Protein AF-A0A9E3XHQ0-F1 (afdb_monomer_lite)

Structure (mmCIF, N/CA/C/O backbone):
data_AF-A0A9E3XHQ0-F1
#
_entry.id   AF-A0A9E3XHQ0-F1
#
loop_
_atom_site.group_PDB
_atom_site.id
_atom_site.type_symbol
_atom_site.label_atom_id
_atom_site.label_alt_id
_atom_site.label_comp_id
_atom_site.label_asym_id
_atom_site.label_entity_id
_atom_site.label_seq_id
_atom_site.pdbx_PDB_ins_code
_atom_site.Cartn_x
_atom_site.Cartn_y
_atom_site.Cartn_z
_atom_site.occupancy
_atom_site.B_iso_or_equiv
_atom_site.auth_seq_id
_atom_site.auth_comp_id
_atom_site.auth_asym_id
_atom_site.auth_atom_id
_atom_site.pdbx_PDB_model_num
ATOM 1 N N . ASN A 1 1 ? -18.466 -2.284 8.824 1.00 86.50 1 ASN A N 1
ATOM 2 C CA . ASN A 1 1 ? -18.463 -1.991 7.375 1.00 86.50 1 ASN A CA 1
ATOM 3 C C . ASN A 1 1 ? -17.064 -1.528 6.994 1.00 86.50 1 ASN A C 1
ATOM 5 O O . ASN A 1 1 ? -16.508 -0.742 7.757 1.00 86.50 1 ASN A O 1
ATOM 9 N N . ARG A 1 2 ? -16.482 -2.032 5.903 1.00 94.25 2 ARG A N 1
ATOM 10 C CA . ARG A 1 2 ? -15.100 -1.722 5.491 1.00 94.25 2 ARG A CA 1
ATOM 11 C C . ARG A 1 2 ? -15.077 -1.177 4.062 1.00 94.25 2 ARG A C 1
ATOM 13 O O . ARG A 1 2 ? -15.916 -1.573 3.257 1.00 94.25 2 ARG A O 1
ATOM 20 N N . LEU A 1 3 ? -14.155 -0.264 3.777 1.00 95.81 3 LEU A N 1
ATOM 21 C CA . LEU A 1 3 ? -13.882 0.273 2.448 1.00 95.81 3 LEU A CA 1
ATOM 22 C C . LEU A 1 3 ? -12.612 -0.388 1.910 1.00 95.81 3 LEU A C 1
ATOM 24 O O . LEU A 1 3 ? -11.566 -0.334 2.552 1.00 95.81 3 LEU A O 1
ATOM 28 N N . LYS A 1 4 ? -12.724 -0.983 0.723 1.00 97.12 4 LYS A N 1
ATOM 29 C CA . LYS A 1 4 ? -11.620 -1.636 0.019 1.00 97.12 4 LYS A CA 1
ATOM 30 C C . LYS A 1 4 ? -11.244 -0.815 -1.204 1.00 97.12 4 LYS A C 1
ATOM 32 O O . LYS A 1 4 ? -12.111 -0.509 -2.021 1.00 97.12 4 LYS A O 1
ATOM 37 N N . ILE A 1 5 ? -9.970 -0.472 -1.320 1.00 96.88 5 ILE A N 1
ATOM 38 C CA . ILE A 1 5 ? -9.417 0.319 -2.418 1.00 96.88 5 ILE A CA 1
ATOM 39 C C . ILE A 1 5 ? -8.340 -0.521 -3.093 1.00 96.88 5 ILE A C 1
ATOM 41 O O . ILE A 1 5 ? -7.463 -1.070 -2.429 1.00 96.88 5 ILE A O 1
ATOM 45 N N . LEU A 1 6 ? -8.417 -0.609 -4.418 1.00 97.62 6 LEU A N 1
ATOM 46 C CA . LEU A 1 6 ? -7.426 -1.273 -5.249 1.00 97.62 6 LEU A CA 1
ATOM 47 C C . LEU A 1 6 ? -6.894 -0.269 -6.265 1.00 97.62 6 LEU A C 1
ATOM 49 O O . LEU A 1 6 ? -7.670 0.302 -7.029 1.00 97.62 6 LEU A O 1
ATOM 53 N N . VAL A 1 7 ? -5.581 -0.067 -6.282 1.00 95.31 7 VAL A N 1
ATOM 54 C CA . VAL A 1 7 ? -4.902 0.770 -7.276 1.00 95.31 7 VAL A CA 1
ATOM 55 C C . VAL A 1 7 ? -3.931 -0.113 -8.038 1.00 95.31 7 VAL A C 1
ATOM 57 O O . VAL A 1 7 ? -3.110 -0.791 -7.427 1.00 95.31 7 VAL A O 1
ATOM 60 N N . SER A 1 8 ? -4.050 -0.146 -9.362 1.00 96.06 8 SER A N 1
ATOM 61 C CA . SER A 1 8 ? -3.154 -0.904 -10.239 1.00 96.06 8 SER A CA 1
ATOM 62 C C . SER A 1 8 ? -2.575 0.008 -11.305 1.00 96.06 8 SER A C 1
ATOM 64 O O . SER A 1 8 ? -3.291 0.848 -11.851 1.00 96.06 8 SER A O 1
ATOM 66 N N . ASP A 1 9 ? -1.305 -0.195 -11.617 1.00 94.00 9 ASP A N 1
ATOM 67 C CA . ASP A 1 9 ? -0.644 0.383 -12.780 1.00 94.00 9 ASP A CA 1
ATOM 68 C C . ASP A 1 9 ? -0.099 -0.724 -13.688 1.00 94.00 9 ASP A C 1
ATOM 70 O O . ASP A 1 9 ? -0.065 -1.895 -13.310 1.00 94.00 9 ASP A O 1
ATOM 74 N N . ASN A 1 10 ? 0.290 -0.343 -14.902 1.00 95.56 10 ASN A N 1
ATOM 75 C CA . ASN A 1 10 ? 0.903 -1.226 -15.888 1.00 95.56 10 ASN A CA 1
ATOM 76 C C . ASN A 1 10 ? 2.367 -0.838 -16.200 1.00 95.56 10 ASN A C 1
ATOM 78 O O . ASN A 1 10 ? 2.822 -0.953 -17.342 1.00 95.56 10 ASN A O 1
ATOM 82 N N . GLY A 1 11 ? 3.069 -0.279 -15.210 1.00 92.94 11 GLY A N 1
ATOM 83 C CA . GLY A 1 11 ? 4.448 0.182 -15.327 1.00 92.94 11 GLY A CA 1
ATOM 84 C C . GLY A 1 11 ?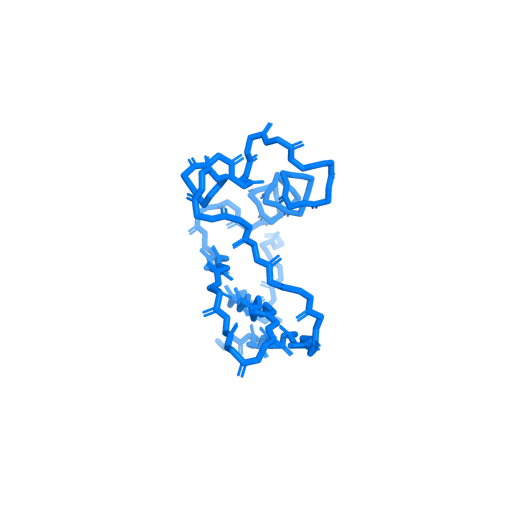 5.484 -0.940 -15.222 1.00 92.94 11 GLY A C 1
ATOM 85 O O . GLY A 1 11 ? 5.210 -2.116 -15.434 1.00 92.94 11 GLY A O 1
ATOM 86 N N . GLN A 1 12 ? 6.721 -0.576 -14.878 1.00 89.50 12 GLN A N 1
ATOM 87 C CA . GLN A 1 12 ? 7.839 -1.528 -14.812 1.00 89.50 12 GLN A CA 1
ATOM 88 C C . GLN A 1 12 ? 7.727 -2.538 -13.652 1.00 89.50 12 GLN A C 1
ATOM 90 O O . GLN A 1 12 ? 8.413 -3.559 -13.664 1.00 89.50 12 GLN A O 1
ATOM 95 N N . GLY A 1 13 ? 6.861 -2.276 -12.671 1.00 88.44 13 GLY A N 1
ATOM 96 C CA . GLY A 1 13 ? 6.801 -3.056 -11.440 1.00 88.44 13 GLY A CA 1
ATOM 97 C C . GLY A 1 13 ? 7.885 -2.658 -10.435 1.00 88.44 13 GLY A C 1
ATO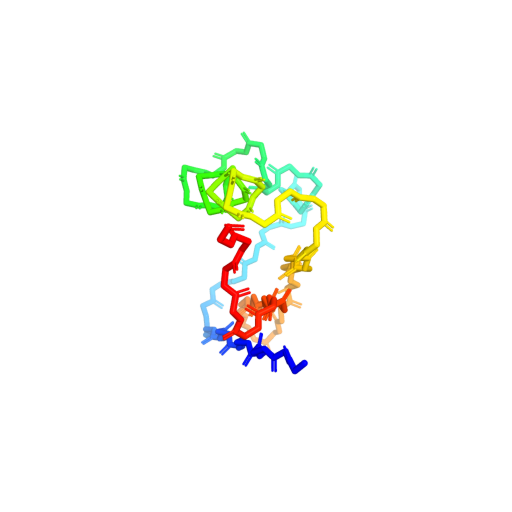M 98 O O . GLY A 1 13 ? 8.641 -1.706 -10.641 1.00 88.44 13 GLY A O 1
ATOM 99 N N . ILE A 1 14 ? 7.954 -3.395 -9.328 1.00 88.12 14 ILE A N 1
ATOM 100 C CA . ILE A 1 14 ? 8.982 -3.219 -8.291 1.00 88.12 14 ILE A CA 1
ATOM 101 C C . ILE A 1 14 ? 10.164 -4.157 -8.588 1.00 88.12 14 ILE A C 1
ATOM 103 O O . ILE A 1 14 ? 9.938 -5.355 -8.784 1.00 88.12 14 ILE A O 1
ATOM 107 N N . PRO A 1 15 ? 11.421 -3.675 -8.593 1.00 88.38 15 PRO A N 1
ATOM 108 C CA . PRO A 1 15 ? 12.588 -4.551 -8.689 1.00 88.38 15 PRO A CA 1
ATOM 109 C C . PRO A 1 15 ? 12.624 -5.571 -7.540 1.00 88.38 15 PRO A C 1
ATOM 111 O O . PRO A 1 15 ? 12.434 -5.201 -6.383 1.00 88.38 15 PRO A O 1
ATOM 114 N N . GLU A 1 16 ? 12.921 -6.847 -7.817 1.00 85.69 16 GLU A N 1
ATOM 115 C CA . GLU A 1 16 ? 12.939 -7.909 -6.787 1.00 85.69 16 GLU A CA 1
ATOM 116 C C . GLU A 1 16 ? 13.855 -7.586 -5.595 1.00 85.69 16 GLU A C 1
ATOM 118 O O . GLU A 1 16 ? 13.521 -7.882 -4.447 1.00 85.69 16 GLU A O 1
ATOM 123 N N . SER A 1 17 ? 14.979 -6.909 -5.850 1.00 86.25 17 SER A N 1
ATOM 124 C CA . SER A 1 17 ? 15.929 -6.451 -4.828 1.00 86.25 17 SER A CA 1
ATOM 125 C C . SER A 1 17 ? 15.346 -5.425 -3.848 1.00 86.25 17 SER A C 1
ATOM 127 O O . SER A 1 17 ? 15.915 -5.207 -2.776 1.00 86.25 17 SER A O 1
ATOM 129 N N . GLU A 1 18 ? 14.228 -4.789 -4.195 1.00 84.38 18 GLU A N 1
ATOM 130 C CA . GLU A 1 18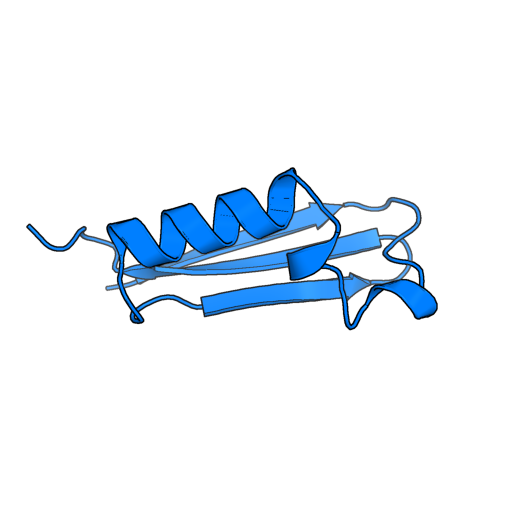 ? 13.592 -3.734 -3.410 1.00 84.38 18 GLU A CA 1
ATOM 131 C C . GLU A 1 18 ? 12.322 -4.191 -2.694 1.00 84.38 18 GLU A C 1
ATOM 133 O O . GLU A 1 18 ? 11.927 -3.531 -1.734 1.00 84.38 18 GLU A O 1
ATOM 138 N N . VAL A 1 19 ? 11.728 -5.331 -3.073 1.00 81.12 19 VAL A N 1
ATOM 139 C CA . VAL A 1 19 ? 10.442 -5.831 -2.539 1.00 81.12 19 VAL A CA 1
ATOM 140 C C . VAL A 1 19 ? 10.416 -5.863 -1.005 1.00 81.12 19 VAL A C 1
ATOM 142 O O . VAL A 1 19 ? 9.466 -5.389 -0.390 1.00 81.12 19 VAL A O 1
ATOM 145 N N . GLY A 1 20 ? 11.485 -6.339 -0.359 1.00 79.88 20 GLY A N 1
ATOM 146 C CA . GLY A 1 20 ? 11.572 -6.400 1.109 1.00 79.88 20 GLY A CA 1
ATOM 147 C C . GLY A 1 20 ? 11.770 -5.046 1.806 1.00 79.88 20 GLY A C 1
ATOM 148 O O . GLY A 1 20 ? 11.730 -4.973 3.031 1.00 79.88 20 GLY A O 1
ATOM 149 N N . GLN A 1 21 ? 12.017 -3.975 1.051 1.00 82.00 21 GLN A N 1
ATOM 150 C CA . GLN A 1 21 ? 12.350 -2.644 1.566 1.00 82.00 21 GLN A CA 1
ATOM 151 C C . GLN A 1 21 ? 11.404 -1.554 1.046 1.00 82.00 21 GLN A C 1
ATOM 153 O O .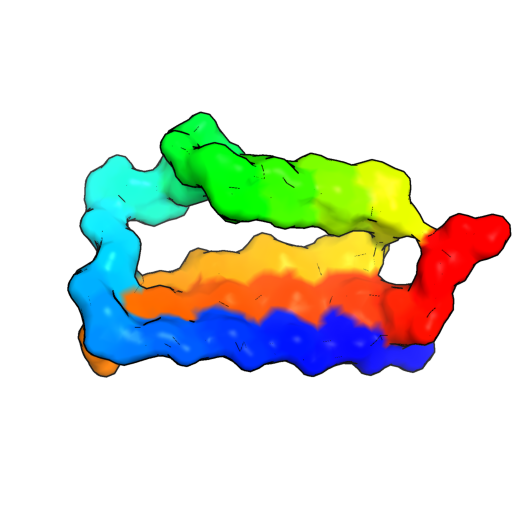 GLN A 1 21 ? 11.633 -0.376 1.319 1.00 82.00 21 GLN A O 1
ATOM 158 N N . ILE A 1 22 ? 10.330 -1.910 0.335 1.00 81.00 22 ILE A N 1
ATOM 159 C CA . ILE A 1 22 ? 9.419 -0.946 -0.306 1.00 81.00 22 ILE A CA 1
ATOM 160 C C . ILE A 1 22 ? 8.805 0.055 0.678 1.00 81.00 22 ILE A C 1
ATOM 162 O O . ILE A 1 22 ? 8.717 1.244 0.378 1.00 81.00 22 ILE A O 1
ATOM 166 N N . PHE A 1 23 ? 8.466 -0.395 1.888 1.00 77.06 23 PHE A N 1
ATOM 167 C CA . PHE A 1 23 ? 7.943 0.469 2.949 1.00 77.06 23 PHE A CA 1
ATOM 168 C C . PHE A 1 23 ? 9.029 1.276 3.673 1.00 77.06 23 PHE A C 1
ATOM 170 O O . PHE A 1 23 ? 8.703 2.203 4.404 1.00 77.06 23 PHE A O 1
ATOM 177 N N . ALA A 1 24 ? 10.309 0.950 3.472 1.00 74.69 24 ALA A N 1
ATOM 178 C CA . ALA A 1 24 ? 11.443 1.635 4.093 1.00 74.69 24 ALA A CA 1
ATOM 179 C C . ALA A 1 24 ? 12.139 2.636 3.152 1.00 74.69 24 ALA A C 1
ATOM 181 O O . ALA A 1 24 ? 12.756 3.587 3.623 1.00 74.69 24 ALA A O 1
ATOM 182 N N . LYS A 1 25 ? 12.066 2.427 1.830 1.00 66.88 25 LYS A N 1
ATOM 183 C CA . LYS A 1 25 ? 12.825 3.202 0.831 1.00 66.88 25 LYS A CA 1
ATOM 184 C C . LYS A 1 25 ? 12.012 4.242 0.059 1.00 66.88 25 LYS A C 1
ATOM 186 O O . LYS A 1 25 ? 12.602 5.154 -0.513 1.00 66.88 25 LYS A O 1
ATOM 191 N N . GLY A 1 26 ? 10.684 4.134 0.026 1.00 63.78 26 GLY A N 1
ATOM 192 C CA . GLY A 1 26 ? 9.838 5.017 -0.780 1.00 63.78 26 GLY A CA 1
ATOM 193 C C . GLY A 1 26 ? 9.131 6.091 0.041 1.00 63.78 26 GLY A C 1
ATOM 194 O O . GLY A 1 26 ? 8.337 5.756 0.912 1.00 63.78 26 GLY A O 1
ATOM 195 N N . ALA A 1 27 ? 9.312 7.371 -0.310 1.00 60.94 27 ALA A N 1
ATOM 196 C CA . ALA A 1 27 ? 8.614 8.496 0.330 1.00 60.94 27 ALA A CA 1
ATOM 197 C C . ALA A 1 27 ? 7.073 8.415 0.225 1.00 60.94 27 ALA A C 1
ATOM 199 O O . ALA A 1 27 ? 6.368 9.029 1.019 1.00 60.94 27 ALA A O 1
ATOM 200 N N . GLY A 1 28 ? 6.539 7.669 -0.752 1.00 80.44 28 GLY A N 1
ATOM 201 C CA . GLY A 1 28 ? 5.095 7.502 -0.955 1.00 80.44 28 GLY A CA 1
ATOM 202 C C . GLY A 1 28 ? 4.462 6.398 -0.101 1.00 80.44 28 GLY A C 1
ATOM 203 O O . GLY A 1 28 ? 3.461 6.642 0.578 1.00 80.44 28 GLY A O 1
ATOM 204 N N . LEU A 1 29 ? 5.037 5.188 -0.120 1.00 89.19 29 LEU A N 1
ATOM 205 C CA . LEU A 1 29 ? 4.483 4.020 0.579 1.00 89.19 29 LEU A CA 1
ATOM 206 C C . LEU A 1 29 ? 4.676 4.119 2.095 1.00 89.19 29 LEU A C 1
ATOM 208 O O . LEU A 1 29 ? 3.730 3.837 2.829 1.00 89.19 29 LEU A O 1
ATOM 212 N N . SER A 1 30 ? 5.842 4.582 2.565 1.00 89.44 30 SER A N 1
ATOM 213 C CA . SER A 1 30 ? 6.090 4.782 4.001 1.00 89.44 30 SER A CA 1
ATOM 214 C C . SER A 1 30 ? 5.126 5.815 4.592 1.00 89.44 30 SER A C 1
ATOM 216 O O . SER A 1 30 ? 4.423 5.530 5.555 1.00 89.44 30 SER A O 1
ATOM 218 N N . ASN A 1 31 ? 4.985 6.971 3.939 1.00 90.81 31 ASN A N 1
ATOM 219 C CA . ASN A 1 31 ? 4.066 8.032 4.352 1.00 90.81 31 ASN A CA 1
ATOM 220 C C . ASN A 1 31 ? 2.595 7.582 4.304 1.00 90.81 31 ASN A C 1
ATOM 222 O O . ASN A 1 31 ? 1.801 7.965 5.161 1.00 90.81 31 ASN A O 1
ATOM 226 N N . THR A 1 32 ? 2.211 6.757 3.325 1.00 92.75 32 THR A N 1
ATOM 227 C CA . THR A 1 32 ? 0.862 6.166 3.291 1.00 92.75 32 THR A CA 1
ATOM 228 C C . THR A 1 32 ? 0.647 5.225 4.474 1.00 92.75 32 THR A C 1
ATOM 230 O O . THR A 1 32 ? -0.362 5.346 5.166 1.00 92.75 32 THR A O 1
ATOM 233 N N . TYR A 1 33 ? 1.607 4.339 4.753 1.00 92.94 33 TYR A N 1
ATOM 234 C CA . TYR A 1 33 ? 1.546 3.417 5.885 1.00 92.94 33 TYR A CA 1
ATOM 235 C C . TYR A 1 33 ? 1.461 4.158 7.227 1.00 92.94 33 TYR A C 1
ATOM 237 O O . TYR A 1 33 ? 0.584 3.864 8.036 1.00 92.94 33 TYR A O 1
ATOM 245 N N . GLU A 1 34 ? 2.313 5.162 7.446 1.00 93.44 34 GLU A N 1
ATOM 246 C CA . GLU A 1 34 ? 2.306 5.985 8.660 1.00 93.44 34 GLU A CA 1
ATOM 247 C C . GLU A 1 34 ? 0.958 6.681 8.860 1.00 93.44 34 GLU A C 1
ATOM 249 O O . GLU A 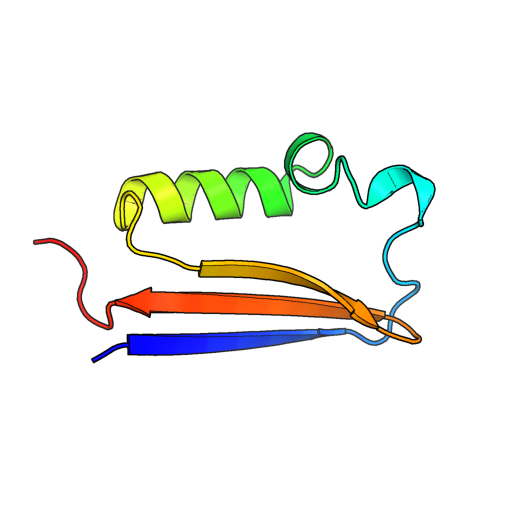1 34 ? 0.395 6.625 9.951 1.00 93.44 34 GLU A O 1
ATOM 254 N N . ARG A 1 35 ? 0.379 7.263 7.802 1.00 93.38 35 ARG A N 1
ATOM 255 C CA . ARG A 1 35 ? -0.941 7.909 7.876 1.00 93.38 35 ARG A CA 1
ATOM 256 C C . ARG A 1 35 ? -2.056 6.920 8.182 1.00 93.38 35 ARG A C 1
ATOM 258 O O . ARG A 1 35 ? -2.911 7.215 9.016 1.00 93.38 35 ARG A O 1
ATOM 265 N N . LEU A 1 36 ? -2.050 5.752 7.540 1.00 94.69 36 LEU A N 1
ATOM 266 C CA . LEU A 1 36 ? -3.015 4.693 7.834 1.00 94.69 36 LEU A CA 1
ATOM 267 C C . LEU A 1 36 ? -2.904 4.253 9.299 1.00 94.69 36 LEU A C 1
ATOM 269 O O . LEU A 1 36 ? -3.917 4.190 9.995 1.00 94.69 36 LEU A O 1
ATOM 273 N N . LYS A 1 37 ? -1.678 4.067 9.798 1.00 94.62 37 LYS A N 1
ATOM 274 C CA . LYS A 1 37 ? -1.393 3.720 11.193 1.00 94.62 37 LYS A CA 1
ATOM 275 C C . LYS A 1 37 ? -1.833 4.807 12.176 1.00 94.62 37 LYS A C 1
ATOM 277 O O . LYS A 1 37 ? -2.405 4.482 13.213 1.00 94.62 37 LYS A O 1
ATOM 282 N N . THR A 1 38 ? -1.621 6.086 11.866 1.00 94.75 38 THR A N 1
ATOM 283 C CA . THR A 1 38 ? -2.077 7.209 12.702 1.00 94.75 38 THR A CA 1
ATOM 284 C C . THR A 1 38 ? -3.601 7.278 12.791 1.00 94.75 38 THR A C 1
ATOM 286 O O . THR A 1 38 ? -4.134 7.511 13.872 1.00 94.75 38 THR A O 1
ATOM 289 N N . VAL A 1 39 ? -4.312 7.076 11.677 1.00 93.81 39 VAL A N 1
ATOM 290 C CA . VAL A 1 39 ? -5.776 7.240 11.621 1.00 93.81 39 VAL A CA 1
ATOM 291 C C . VAL A 1 39 ? -6.520 6.002 12.130 1.00 93.81 39 VAL A C 1
ATOM 293 O O . VAL A 1 39 ? -7.525 6.128 12.830 1.00 93.81 39 VAL A O 1
ATOM 296 N N . TYR A 1 40 ? -6.046 4.803 11.787 1.00 94.19 40 TYR A N 1
AT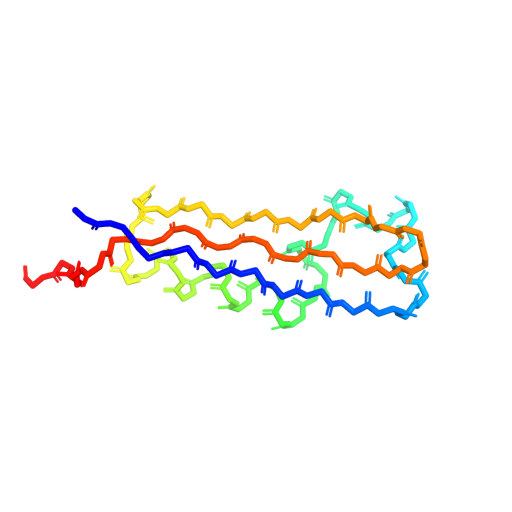OM 297 C CA . TYR A 1 40 ? -6.762 3.548 12.036 1.00 94.19 40 TYR A CA 1
ATOM 298 C C . TYR A 1 40 ? -6.098 2.661 13.100 1.00 94.19 40 TYR A C 1
ATOM 300 O O . TYR A 1 40 ? -6.674 1.650 13.513 1.00 94.19 40 TYR A O 1
ATOM 308 N N . GLY A 1 41 ? -4.922 3.035 13.612 1.00 94.62 41 GLY A N 1
ATOM 309 C CA . GLY A 1 41 ? -4.139 2.165 14.486 1.00 94.62 41 GLY A CA 1
ATOM 310 C C . GLY A 1 41 ? -3.725 0.904 13.732 1.00 94.62 41 GLY A C 1
ATOM 311 O O . GLY A 1 41 ? -3.227 0.987 12.619 1.00 94.62 41 GLY A O 1
ATOM 312 N N . ASP A 1 42 ? -3.940 -0.266 14.325 1.00 95.31 42 ASP A N 1
ATOM 313 C CA . ASP A 1 42 ? -3.723 -1.565 13.666 1.00 95.31 42 ASP A CA 1
ATOM 314 C C . ASP A 1 42 ? -4.927 -2.052 12.844 1.00 95.31 42 ASP A C 1
ATOM 316 O O . ASP A 1 42 ? -4.885 -3.133 12.268 1.00 95.31 42 ASP A O 1
ATOM 320 N N . ASP A 1 43 ? -6.019 -1.282 12.784 1.00 95.94 43 ASP A N 1
ATOM 321 C CA . ASP A 1 43 ? -7.242 -1.687 12.084 1.00 95.94 43 ASP A CA 1
ATOM 322 C C . ASP A 1 43 ? -7.211 -1.283 10.601 1.00 95.94 43 ASP A C 1
ATOM 324 O O . ASP A 1 43 ? -8.110 -0.610 10.105 1.00 95.94 43 ASP A O 1
ATOM 328 N N . PHE A 1 44 ? -6.162 -1.669 9.877 1.00 96.25 44 PHE A N 1
ATOM 329 C CA . PHE A 1 44 ? -6.087 -1.525 8.423 1.00 96.25 44 PHE A CA 1
ATOM 330 C C . PHE A 1 44 ? -5.247 -2.639 7.793 1.00 96.25 44 PHE A C 1
ATOM 332 O O . PHE A 1 44 ? -4.397 -3.237 8.445 1.00 96.25 44 PHE A O 1
ATOM 339 N N . ILE A 1 45 ? -5.473 -2.890 6.505 1.00 96.56 45 ILE A N 1
ATOM 340 C CA . ILE A 1 45 ? -4.583 -3.699 5.666 1.00 96.56 45 ILE A CA 1
ATOM 341 C C . ILE A 1 45 ? -3.998 -2.771 4.607 1.00 96.56 45 ILE A C 1
ATOM 343 O O . ILE A 1 45 ? -4.736 -1.985 4.010 1.00 96.56 45 ILE A O 1
ATOM 347 N N . PHE A 1 46 ? -2.687 -2.856 4.388 1.00 94.94 46 PHE A N 1
ATOM 348 C CA . PHE A 1 46 ? -2.013 -2.221 3.263 1.00 94.94 46 PHE A CA 1
ATOM 349 C C . PHE A 1 46 ? -1.013 -3.203 2.660 1.00 94.94 46 PHE A C 1
ATOM 351 O O . PHE A 1 46 ? 0.000 -3.528 3.274 1.00 94.94 46 PHE A O 1
ATOM 358 N N . GLU A 1 47 ? -1.321 -3.678 1.461 1.00 93.94 47 GLU A N 1
ATOM 359 C CA . GLU A 1 47 ? -0.523 -4.657 0.734 1.00 93.94 47 GLU A CA 1
ATOM 360 C C . GLU A 1 47 ? -0.079 -4.074 -0.602 1.00 93.94 47 GLU A C 1
ATOM 362 O O . GLU A 1 47 ? -0.815 -3.333 -1.259 1.00 93.94 47 GLU A O 1
ATOM 367 N N . VAL A 1 48 ? 1.139 -4.424 -0.998 1.00 91.56 48 VAL A N 1
ATOM 368 C CA . VAL A 1 48 ? 1.716 -4.050 -2.284 1.00 91.56 48 VAL A CA 1
ATOM 369 C C . VAL A 1 48 ? 2.274 -5.313 -2.911 1.00 91.56 48 VAL A C 1
ATOM 371 O O . VAL A 1 48 ? 3.124 -5.978 -2.321 1.00 91.56 48 VAL A O 1
ATOM 374 N N . GLU A 1 49 ? 1.796 -5.643 -4.102 1.00 91.19 49 GLU A N 1
ATOM 375 C CA . GLU A 1 49 ? 2.251 -6.798 -4.865 1.00 91.19 49 GLU A CA 1
ATOM 376 C C . GLU A 1 49 ? 2.741 -6.367 -6.246 1.00 91.19 49 GLU A C 1
ATOM 378 O O . GLU A 1 49 ? 2.188 -5.465 -6.883 1.00 91.19 49 GLU A O 1
ATOM 383 N N . ASN A 1 50 ? 3.793 -7.031 -6.717 1.00 90.38 50 ASN A N 1
ATOM 384 C CA . ASN A 1 50 ? 4.223 -6.881 -8.095 1.00 90.38 50 ASN A CA 1
ATOM 385 C C . ASN A 1 50 ? 3.256 -7.656 -8.998 1.00 90.38 50 ASN A C 1
ATOM 387 O O . ASN A 1 50 ? 2.882 -8.792 -8.709 1.00 90.38 50 ASN A O 1
ATOM 391 N N . THR A 1 51 ? 2.875 -7.050 -10.109 1.00 91.38 51 THR A N 1
ATOM 392 C CA . THR A 1 51 ? 2.104 -7.673 -11.186 1.00 91.38 51 THR A CA 1
ATOM 393 C C . THR A 1 51 ? 2.937 -7.636 -12.465 1.00 91.38 51 THR A C 1
ATOM 395 O O . THR A 1 51 ? 3.973 -6.975 -12.524 1.00 91.38 51 THR A O 1
ATOM 398 N N . HIS A 1 52 ? 2.533 -8.365 -13.505 1.00 85.62 52 HIS A N 1
ATOM 399 C CA . HIS A 1 52 ? 3.263 -8.337 -14.770 1.00 85.62 52 HIS A CA 1
ATOM 400 C C . HIS A 1 52 ? 2.415 -7.700 -15.878 1.00 85.62 52 HIS A C 1
ATOM 402 O O . HIS A 1 52 ? 1.395 -8.292 -16.241 1.00 85.62 52 HIS A O 1
ATOM 408 N N . PRO A 1 53 ? 2.812 -6.542 -16.443 1.00 84.50 53 PRO A N 1
ATOM 409 C CA . PRO A 1 53 ? 3.878 -5.617 -16.022 1.00 84.50 53 PRO A CA 1
ATOM 410 C C . PRO A 1 53 ? 3.301 -4.498 -15.134 1.00 84.50 53 PRO A C 1
ATOM 412 O O . PRO A 1 53 ? 2.540 -3.703 -15.655 1.00 84.50 53 PRO A O 1
ATOM 415 N N . GLY A 1 54 ? 3.583 -4.403 -13.831 1.00 93.38 54 GLY A N 1
ATOM 416 C CA . GLY A 1 54 ? 3.114 -3.257 -13.026 1.00 93.38 54 GLY A CA 1
ATOM 417 C C . GLY A 1 54 ? 3.011 -3.534 -11.533 1.00 93.38 54 GLY A C 1
ATOM 418 O O . GLY A 1 54 ? 3.476 -4.564 -11.064 1.00 93.38 54 GLY A O 1
ATOM 419 N N . VAL A 1 55 ? 2.362 -2.664 -10.764 1.00 93.31 55 VAL A N 1
ATOM 420 C CA . VAL A 1 55 ? 2.164 -2.859 -9.315 1.00 93.31 55 VAL A CA 1
ATOM 421 C C . VAL A 1 55 ? 0.685 -2.811 -8.966 1.00 93.31 55 VAL A C 1
ATOM 423 O O . VAL A 1 55 ? -0.104 -2.095 -9.585 1.00 93.31 55 VAL A O 1
ATOM 426 N N . ARG A 1 56 ? 0.298 -3.561 -7.935 1.00 94.88 56 ARG A N 1
ATOM 427 C CA . ARG A 1 56 ? -1.020 -3.460 -7.320 1.00 94.88 56 ARG A CA 1
ATOM 428 C C . ARG A 1 56 ? -0.900 -3.134 -5.842 1.00 94.88 56 ARG A C 1
ATOM 430 O O . ARG A 1 56 ? -0.174 -3.786 -5.103 1.00 94.88 56 ARG A O 1
ATOM 437 N N . ASN A 1 57 ? -1.644 -2.119 -5.427 1.00 94.19 57 ASN A N 1
ATOM 438 C CA . ASN A 1 57 ? -1.753 -1.667 -4.051 1.00 94.19 57 ASN A CA 1
ATOM 439 C C . ASN A 1 57 ? -3.175 -1.955 -3.570 1.00 94.19 57 ASN A C 1
ATOM 441 O O . ASN A 1 57 ? -4.143 -1.524 -4.206 1.00 94.19 57 ASN A O 1
ATOM 445 N N . PHE A 1 58 ? -3.302 -2.659 -2.452 1.00 97.00 58 PHE A N 1
ATOM 446 C CA . PHE A 1 58 ? -4.573 -2.967 -1.813 1.00 97.00 58 PHE A CA 1
ATOM 447 C C . PHE A 1 58 ? -4.637 -2.316 -0.434 1.00 97.00 58 PHE A C 1
ATOM 449 O O . PHE A 1 58 ? -3.730 -2.477 0.379 1.00 97.00 58 PHE A O 1
ATOM 456 N N . ILE A 1 59 ? -5.716 -1.578 -0.174 1.00 97.06 59 ILE A N 1
ATOM 457 C CA . ILE A 1 59 ? -5.973 -0.925 1.110 1.00 97.06 59 ILE A CA 1
ATOM 458 C C . ILE A 1 59 ? -7.357 -1.347 1.606 1.00 97.06 59 ILE A C 1
ATOM 460 O O . ILE A 1 59 ? -8.350 -1.178 0.897 1.00 97.06 59 ILE A O 1
ATOM 464 N N . ASP A 1 60 ? -7.432 -1.850 2.838 1.00 97.75 60 ASP A N 1
ATOM 465 C CA . ASP A 1 60 ? -8.688 -2.184 3.516 1.00 97.75 60 ASP A CA 1
ATOM 466 C C . ASP A 1 60 ? -8.795 -1.421 4.841 1.00 97.75 60 ASP A C 1
ATOM 468 O O . ASP A 1 60 ? -8.057 -1.697 5.789 1.00 97.75 60 ASP A O 1
ATOM 472 N N . ILE A 1 61 ? -9.742 -0.486 4.927 1.00 96.69 61 ILE A N 1
ATOM 473 C CA . ILE A 1 61 ? -9.936 0.401 6.082 1.00 96.69 61 ILE A CA 1
ATOM 474 C C . ILE A 1 61 ? -11.379 0.361 6.614 1.00 96.69 61 ILE A C 1
ATOM 476 O O . ILE A 1 61 ? -12.330 0.136 5.859 1.00 96.69 61 ILE A O 1
ATOM 480 N N . PRO A 1 62 ? -11.599 0.632 7.909 1.00 95.50 62 PRO A N 1
ATOM 481 C CA . PRO A 1 62 ? -12.922 0.855 8.473 1.00 95.50 62 PRO A CA 1
ATOM 482 C C . PRO A 1 62 ? -13.649 1.993 7.751 1.00 95.50 62 PRO A C 1
ATOM 484 O O . PRO A 1 62 ? -13.111 3.083 7.571 1.00 95.50 62 PRO A O 1
ATOM 487 N N . ALA A 1 63 ? -14.915 1.776 7.382 1.00 87.50 63 ALA A N 1
ATOM 488 C CA . ALA A 1 63 ? -15.720 2.776 6.668 1.00 87.50 63 ALA A CA 1
ATOM 489 C C . ALA A 1 63 ? -16.138 3.983 7.541 1.00 87.50 63 ALA A C 1
ATOM 491 O O . ALA A 1 63 ? -16.862 4.864 7.082 1.00 87.50 63 ALA A O 1
ATOM 492 N N . ARG A 1 64 ? -15.728 4.011 8.814 1.00 79.50 64 ARG A N 1
ATOM 493 C CA . ARG A 1 64 ? -15.884 5.132 9.746 1.00 79.50 64 ARG A CA 1
ATOM 494 C C . ARG A 1 64 ? -14.582 5.250 10.533 1.00 79.50 64 ARG A C 1
ATOM 496 O O . ARG A 1 64 ? -14.084 4.235 11.014 1.00 79.50 64 ARG A O 1
ATOM 503 N N . GLY A 1 65 ? -14.031 6.460 10.628 1.00 65.69 65 GLY A N 1
ATOM 504 C CA . GLY A 1 65 ? -12.858 6.717 11.466 1.00 65.69 65 GLY A CA 1
ATOM 505 C C . GLY A 1 65 ? -13.156 6.398 12.931 1.00 65.69 65 GLY A C 1
ATOM 506 O O . GLY A 1 65 ? -14.322 6.397 13.338 1.00 65.69 65 GLY A O 1
ATOM 507 N N . LYS A 1 66 ? -12.114 6.122 13.722 1.00 60.91 66 LYS A N 1
ATOM 508 C CA . LYS A 1 66 ? -12.255 6.107 15.180 1.00 60.91 66 LYS A CA 1
ATOM 509 C C . LYS A 1 66 ? -12.512 7.550 15.621 1.00 60.91 66 LYS A C 1
ATOM 511 O O . LYS A 1 66 ? -11.587 8.354 15.646 1.00 60.91 66 LYS A O 1
ATOM 516 N N . GLY A 1 67 ? -13.790 7.878 15.807 1.00 56.59 67 GLY A N 1
ATOM 517 C CA . GLY A 1 67 ? -14.220 9.080 16.517 1.00 56.59 67 GLY A CA 1
ATOM 518 C C . GLY A 1 67 ? -13.935 8.951 18.001 1.00 56.59 67 GLY A C 1
ATOM 519 O O . GLY A 1 67 ? -13.981 7.800 18.497 1.00 56.59 67 GLY A O 1
#

Secondary structure (DSSP, 8-state):
-EEEEEEE--SS---TTTGGGHHHH-HHHHHHHHHHHHHHTT--EEEEEEETTEEEEEEEEESS---

pLDDT: mean 88.46, std 9.86, range [56.59, 97.75]

Sequence (67 aa):
NRLKILVSDNGQGIPESEVGQIFAKGAGLSNTYERLKTVYGDDFIFEVENTHPGVRNFIDIPARGKG

Radius of gyration: 12.96 Å; chains: 1; bounding box: 34×17×32 Å

Foldseek 3Di:
DKDKDKDKDQAQWDDPVCQVCVLPPDPPNVVVVVVLCVFQPPQKDWDWDCDHRTIMIMIMHDPDTPD